Protein AF-A0A355S9K3-F1 (afdb_monomer_lite)

pLDDT: mean 84.73, std 11.22, range [51.84, 97.19]

Structure (mmCIF, N/CA/C/O backbone):
data_AF-A0A355S9K3-F1
#
_entry.id   AF-A0A355S9K3-F1
#
loop_
_atom_site.group_PDB
_atom_site.id
_atom_site.type_symbol
_atom_site.label_atom_id
_atom_site.label_alt_id
_atom_site.label_comp_id
_atom_site.label_asym_id
_atom_site.label_entity_id
_atom_site.label_seq_id
_atom_site.pdbx_PDB_ins_code
_atom_site.Cartn_x
_atom_site.Cartn_y
_atom_site.Cartn_z
_atom_site.occupancy
_atom_site.B_iso_or_equiv
_atom_site.auth_seq_id
_atom_site.auth_comp_id
_atom_site.auth_asym_id
_atom_site.auth_atom_id
_atom_site.pdbx_PDB_model_num
ATOM 1 N N . ALA A 1 1 ? 32.587 10.457 -9.348 1.00 57.44 1 ALA A N 1
ATOM 2 C CA . ALA A 1 1 ? 33.890 9.768 -9.347 1.00 57.44 1 ALA A CA 1
ATOM 3 C C . ALA A 1 1 ? 34.878 10.632 -10.098 1.00 57.44 1 ALA A C 1
ATOM 5 O O . ALA A 1 1 ? 34.536 11.104 -11.176 1.00 57.44 1 ALA A O 1
ATOM 6 N N . LEU A 1 2 ? 36.052 10.872 -9.520 1.00 51.84 2 LEU A N 1
ATOM 7 C CA . LEU A 1 2 ? 37.161 11.454 -10.268 1.00 51.84 2 LEU A CA 1
ATOM 8 C C . LEU A 1 2 ? 37.700 10.364 -11.211 1.00 51.84 2 LEU A C 1
ATOM 10 O O . LEU A 1 2 ? 37.830 9.219 -10.770 1.00 51.84 2 LEU A O 1
ATOM 14 N N . PRO A 1 3 ? 37.954 10.655 -12.496 1.00 62.41 3 PRO A N 1
ATOM 15 C CA . PRO A 1 3 ? 38.495 9.652 -13.403 1.00 62.41 3 PRO A CA 1
ATOM 16 C C . PRO A 1 3 ? 39.868 9.163 -12.906 1.00 62.41 3 PRO A C 1
ATOM 18 O O . PRO A 1 3 ? 40.694 9.962 -12.474 1.00 62.41 3 PRO A O 1
ATOM 21 N N . ASN A 1 4 ? 40.104 7.848 -12.998 1.00 61.72 4 ASN A N 1
ATOM 22 C CA . ASN A 1 4 ? 41.395 7.167 -12.790 1.00 61.72 4 ASN A CA 1
ATOM 23 C C . ASN A 1 4 ? 41.927 7.024 -11.349 1.00 61.72 4 ASN A C 1
ATOM 25 O O . ASN A 1 4 ? 43.128 6.832 -11.176 1.00 61.72 4 ASN A O 1
ATOM 29 N N . VAL A 1 5 ? 41.069 7.033 -10.320 1.00 71.00 5 VAL A N 1
ATOM 30 C CA . VAL A 1 5 ? 41.469 6.611 -8.960 1.00 71.00 5 VAL A CA 1
ATOM 31 C C . VAL A 1 5 ? 41.023 5.163 -8.710 1.00 71.00 5 VAL A C 1
ATOM 33 O O . VAL A 1 5 ? 39.813 4.927 -8.570 1.00 71.00 5 VAL A O 1
ATOM 36 N N . PRO A 1 6 ? 41.956 4.189 -8.642 1.00 66.00 6 PRO A N 1
ATOM 37 C CA . PRO A 1 6 ? 41.639 2.810 -8.279 1.00 66.00 6 PRO A CA 1
ATOM 38 C C . PRO A 1 6 ? 40.921 2.760 -6.926 1.00 66.00 6 PRO A C 1
ATOM 40 O O . PRO A 1 6 ? 41.381 3.350 -5.952 1.00 66.00 6 PRO A O 1
ATOM 43 N N . GLY A 1 7 ? 39.770 2.088 -6.873 1.00 68.25 7 GLY A N 1
ATOM 44 C CA . GLY A 1 7 ? 38.945 1.984 -5.663 1.00 68.25 7 GLY A CA 1
ATOM 45 C C . GLY A 1 7 ? 37.912 3.101 -5.466 1.00 68.25 7 GLY A C 1
ATOM 46 O O . GLY A 1 7 ? 37.081 2.988 -4.568 1.00 68.25 7 GLY A O 1
ATOM 47 N N . SER A 1 8 ? 37.887 4.145 -6.304 1.00 73.19 8 SER A N 1
ATOM 48 C CA . SER A 1 8 ? 36.793 5.123 -6.255 1.00 73.19 8 SER A CA 1
ATOM 49 C C . SER A 1 8 ? 35.535 4.554 -6.922 1.00 73.19 8 SER A C 1
ATOM 51 O O . SER A 1 8 ? 35.527 4.228 -8.112 1.00 73.19 8 SER A O 1
ATOM 53 N N . SER A 1 9 ? 34.454 4.404 -6.156 1.00 73.56 9 SER A N 1
ATOM 54 C CA . SER A 1 9 ? 33.154 4.040 -6.717 1.00 73.56 9 SER A CA 1
ATOM 55 C C . SER A 1 9 ? 32.557 5.222 -7.488 1.00 73.56 9 SER A C 1
ATOM 57 O O . SER A 1 9 ? 32.845 6.398 -7.223 1.00 73.56 9 SER A O 1
ATOM 59 N N . LYS A 1 10 ? 31.711 4.921 -8.482 1.00 74.75 10 LYS A N 1
ATOM 60 C CA . LYS A 1 10 ? 30.870 5.943 -9.118 1.00 74.75 10 LYS A CA 1
ATOM 61 C C . LYS A 1 10 ? 30.075 6.676 -8.038 1.00 74.75 10 LYS A C 1
ATOM 63 O O . LYS A 1 10 ? 29.669 6.078 -7.045 1.00 74.75 10 LYS A O 1
ATOM 68 N N . ALA A 1 11 ? 29.865 7.980 -8.231 1.00 80.25 11 ALA A N 1
ATOM 69 C CA . ALA A 1 11 ? 29.027 8.728 -7.300 1.00 80.25 11 ALA A CA 1
ATOM 70 C C . ALA A 1 11 ? 27.627 8.103 -7.317 1.00 80.25 11 ALA A C 1
ATOM 72 O O . ALA A 1 11 ? 27.115 7.804 -8.395 1.00 80.25 11 ALA A O 1
ATOM 73 N N . PHE A 1 12 ? 27.021 7.896 -6.150 1.00 77.38 12 PHE A N 1
ATOM 74 C CA . PHE A 1 12 ? 25.737 7.195 -6.048 1.00 77.38 12 PHE A CA 1
ATOM 75 C C . PHE A 1 12 ? 24.637 7.874 -6.884 1.00 77.38 12 PHE A C 1
ATOM 77 O O . PHE A 1 12 ? 23.832 7.205 -7.516 1.00 77.38 12 PHE A O 1
ATOM 84 N N . SER A 1 13 ? 24.699 9.205 -7.003 1.00 81.25 13 SER A N 1
ATOM 85 C CA . SER A 1 13 ? 23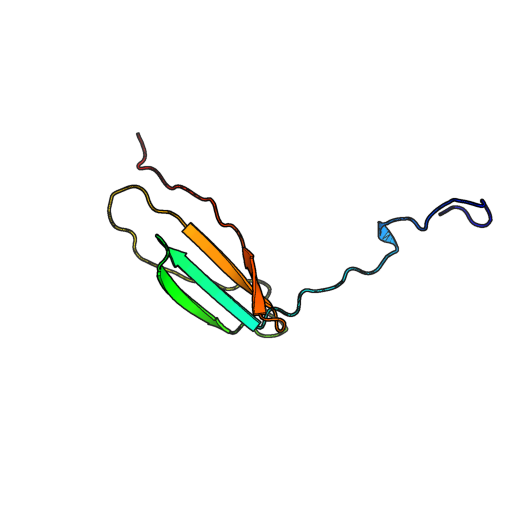.831 10.028 -7.858 1.00 81.25 13 SER A CA 1
ATOM 86 C C . SER A 1 13 ? 23.925 9.736 -9.362 1.00 81.25 13 SER A C 1
ATOM 88 O O . SER A 1 13 ? 23.078 10.187 -10.123 1.00 81.25 13 SER A O 1
ATOM 90 N N . THR A 1 14 ? 24.951 9.008 -9.809 1.00 83.88 14 THR A N 1
ATOM 91 C CA . THR A 1 14 ? 25.142 8.623 -11.221 1.00 83.88 14 THR A CA 1
ATOM 92 C C . THR A 1 14 ? 24.642 7.215 -11.529 1.00 83.88 14 THR A C 1
ATOM 94 O O . THR A 1 14 ? 24.754 6.762 -12.666 1.00 83.88 14 THR A O 1
ATOM 97 N N . ILE A 1 15 ? 24.120 6.510 -10.524 1.00 85.94 15 ILE A N 1
ATOM 98 C CA . ILE A 1 15 ? 23.525 5.186 -10.673 1.00 85.94 15 ILE A CA 1
ATOM 99 C C . ILE A 1 15 ? 22.020 5.401 -10.876 1.00 85.94 15 ILE A C 1
ATOM 101 O O . ILE A 1 15 ? 21.371 5.918 -9.965 1.00 85.94 15 ILE A O 1
ATOM 105 N N . PRO A 1 16 ? 21.449 5.054 -12.046 1.00 87.12 16 PRO A N 1
ATOM 106 C CA . PRO A 1 16 ? 20.009 5.142 -12.253 1.00 87.12 16 PRO A CA 1
ATOM 107 C C . PRO A 1 16 ? 19.255 4.341 -11.190 1.00 87.12 16 PRO A C 1
ATOM 109 O O . PRO A 1 16 ? 19.625 3.206 -10.880 1.00 87.12 16 PRO A O 1
ATOM 112 N N . GLY A 1 17 ? 18.199 4.934 -10.637 1.00 83.50 17 GLY A N 1
ATOM 113 C CA . GLY A 1 17 ? 17.305 4.230 -9.725 1.00 83.50 17 GLY A CA 1
ATOM 114 C C . GLY A 1 17 ? 16.547 3.111 -10.441 1.00 83.50 17 GLY A C 1
ATOM 115 O O . GLY A 1 17 ? 16.295 3.188 -11.643 1.00 83.50 17 GLY A O 1
ATOM 116 N N . LYS A 1 18 ? 16.163 2.078 -9.689 1.00 83.88 18 LYS A N 1
ATOM 117 C CA . LYS A 1 18 ? 15.230 1.048 -10.149 1.00 83.88 18 LYS A CA 1
ATOM 118 C C . LYS A 1 18 ? 13.843 1.380 -9.604 1.00 83.88 18 LYS A C 1
ATOM 120 O O . LYS A 1 18 ? 13.687 1.509 -8.392 1.00 83.88 18 LYS A O 1
ATOM 125 N N . ALA A 1 19 ? 12.867 1.535 -10.493 1.00 84.56 19 ALA A N 1
ATOM 126 C CA . ALA A 1 19 ? 11.471 1.654 -10.093 1.00 84.56 19 ALA A CA 1
ATOM 127 C C . ALA A 1 19 ? 10.964 0.309 -9.554 1.00 84.56 19 ALA A C 1
ATOM 129 O O . ALA A 1 19 ? 11.384 -0.751 -10.027 1.00 84.56 19 ALA A O 1
ATOM 130 N N . PHE A 1 20 ? 10.072 0.368 -8.570 1.00 86.19 20 PHE A N 1
ATOM 131 C CA . PHE A 1 20 ? 9.299 -0.796 -8.162 1.00 86.19 20 PHE A CA 1
ATOM 132 C C . PHE A 1 20 ? 8.186 -1.045 -9.180 1.00 86.19 20 PHE A C 1
ATOM 134 O O . PHE A 1 20 ? 7.560 -0.109 -9.670 1.00 86.19 20 PHE A O 1
ATOM 141 N N . ASP A 1 21 ? 7.948 -2.311 -9.473 1.00 90.69 21 ASP A N 1
ATOM 142 C CA . ASP A 1 21 ? 6.898 -2.838 -10.337 1.00 90.69 21 ASP A CA 1
ATOM 143 C C . ASP A 1 21 ? 5.629 -3.122 -9.526 1.00 90.69 21 ASP A C 1
ATOM 145 O O . ASP A 1 21 ? 5.160 -4.255 -9.429 1.00 90.69 21 ASP A O 1
ATOM 149 N N . PHE A 1 22 ? 5.105 -2.083 -8.873 1.00 93.31 22 PHE A N 1
ATOM 150 C CA . PHE A 1 22 ? 3.877 -2.200 -8.093 1.00 93.31 22 PHE A CA 1
ATOM 151 C C . PHE A 1 22 ? 2.664 -2.402 -9.000 1.00 93.31 22 PHE A C 1
ATOM 153 O O . PHE A 1 22 ? 2.456 -1.638 -9.935 1.00 93.31 22 PHE A O 1
ATOM 160 N N . GLU A 1 23 ? 1.833 -3.388 -8.668 1.00 94.88 23 GLU A N 1
ATOM 161 C CA . GLU A 1 23 ? 0.616 -3.726 -9.420 1.00 94.88 23 GLU A CA 1
ATOM 162 C C . GLU A 1 23 ? -0.662 -3.379 -8.656 1.00 94.88 23 GLU A C 1
ATOM 164 O O . GLU A 1 23 ? -1.730 -3.213 -9.244 1.00 94.88 23 GLU A O 1
ATOM 169 N N . LYS A 1 24 ? -0.583 -3.294 -7.324 1.00 95.94 24 LYS A N 1
ATOM 170 C CA . LYS A 1 24 ? -1.751 -3.106 -6.462 1.00 95.94 24 LYS A CA 1
ATOM 171 C C . LYS A 1 24 ? -1.387 -2.331 -5.208 1.00 95.94 24 LYS A C 1
ATOM 173 O O . LYS A 1 24 ? -0.383 -2.627 -4.571 1.00 95.94 24 LYS A O 1
ATOM 178 N N . ALA A 1 25 ? -2.235 -1.390 -4.818 1.00 96.25 25 ALA A N 1
ATOM 179 C CA . ALA A 1 25 ? -2.213 -0.748 -3.512 1.00 96.25 25 ALA A CA 1
ATOM 180 C C . ALA A 1 25 ? -3.338 -1.322 -2.647 1.00 96.25 25 ALA A C 1
ATOM 182 O O . ALA A 1 25 ? -4.447 -1.534 -3.140 1.00 96.25 25 ALA A O 1
ATOM 183 N N . THR A 1 26 ? -3.078 -1.535 -1.362 1.00 97.19 26 THR A N 1
ATOM 184 C CA . THR A 1 26 ? -4.044 -2.079 -0.403 1.00 97.19 26 THR A CA 1
ATOM 185 C C . THR A 1 26 ? -3.994 -1.300 0.905 1.00 97.19 26 THR A C 1
ATOM 187 O O . THR A 1 26 ? -2.922 -0.955 1.399 1.00 97.19 26 THR A O 1
ATOM 190 N N . LEU A 1 27 ? -5.165 -1.030 1.479 1.00 95.75 27 LEU A N 1
ATOM 191 C CA . LEU A 1 27 ? -5.329 -0.468 2.813 1.00 95.75 27 LEU A CA 1
ATOM 192 C C . LEU A 1 27 ? -5.747 -1.586 3.768 1.00 95.75 27 LEU A C 1
ATOM 194 O O . LEU A 1 27 ? -6.903 -2.017 3.757 1.00 95.75 27 LEU A O 1
ATOM 198 N N . ARG A 1 28 ? -4.806 -2.022 4.608 1.00 95.38 28 ARG A N 1
ATOM 199 C CA . ARG A 1 28 ? -5.057 -2.977 5.689 1.00 95.38 28 ARG A CA 1
ATOM 200 C C . ARG A 1 28 ? -5.269 -2.237 7.002 1.00 95.38 28 ARG A C 1
ATOM 202 O O . ARG A 1 28 ? -4.477 -1.364 7.358 1.00 95.38 28 ARG A O 1
ATOM 209 N N . ILE A 1 29 ? -6.335 -2.579 7.718 1.00 92.88 29 ILE A N 1
ATOM 210 C CA . ILE A 1 29 ? -6.655 -2.031 9.040 1.00 92.88 29 ILE A CA 1
ATOM 211 C C . ILE A 1 29 ? -6.951 -3.193 9.982 1.00 92.88 29 ILE A C 1
ATOM 213 O O . ILE A 1 29 ? -7.771 -4.055 9.675 1.00 92.88 29 ILE A O 1
ATOM 217 N N . ASP A 1 30 ? -6.240 -3.239 11.110 1.00 91.62 30 ASP A N 1
ATOM 218 C CA . ASP A 1 30 ? -6.358 -4.294 12.128 1.00 91.62 30 ASP A CA 1
ATOM 219 C C . ASP A 1 30 ? -6.201 -5.716 11.557 1.00 91.62 30 ASP A C 1
ATOM 221 O O . ASP A 1 30 ? -6.835 -6.669 12.002 1.00 91.62 30 ASP A O 1
ATOM 225 N N . GLY A 1 31 ? -5.339 -5.855 10.542 1.00 91.88 31 GLY A N 1
ATOM 226 C CA . GLY A 1 31 ? -5.080 -7.121 9.849 1.00 91.88 31 GLY A CA 1
ATOM 227 C C . GLY A 1 31 ? -6.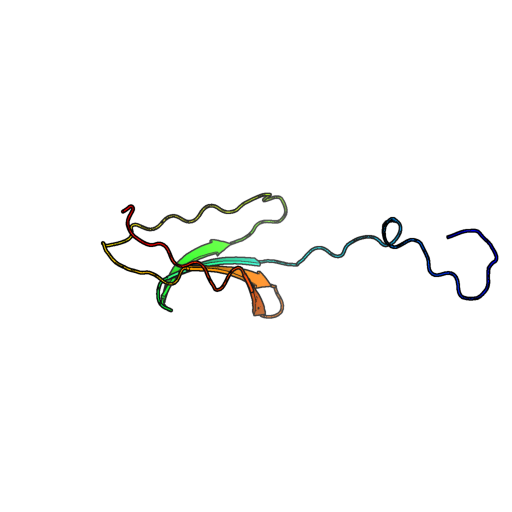053 -7.449 8.712 1.00 91.88 31 GLY A C 1
ATOM 228 O O . GLY A 1 31 ? -5.823 -8.427 8.010 1.00 91.88 31 GLY A O 1
ATOM 229 N N . ASN A 1 32 ? -7.084 -6.630 8.488 1.00 94.12 32 ASN A N 1
ATOM 230 C CA . ASN A 1 32 ? -8.078 -6.842 7.436 1.00 94.12 32 ASN A CA 1
ATOM 231 C C . ASN A 1 32 ? -7.828 -5.926 6.234 1.00 94.12 32 ASN A C 1
ATOM 233 O O . ASN A 1 32 ? -7.719 -4.710 6.398 1.00 94.12 32 ASN A O 1
ATOM 237 N N . ASP A 1 33 ? -7.793 -6.492 5.029 1.00 96.00 33 ASP A N 1
ATOM 238 C CA . ASP A 1 33 ? -7.681 -5.733 3.779 1.00 96.00 33 ASP A CA 1
ATOM 239 C C . ASP A 1 33 ? -9.045 -5.124 3.432 1.00 96.00 33 ASP A C 1
ATOM 241 O O . ASP A 1 33 ? -9.946 -5.810 2.953 1.00 96.00 33 ASP A O 1
ATOM 245 N N . LEU A 1 34 ? -9.218 -3.832 3.723 1.00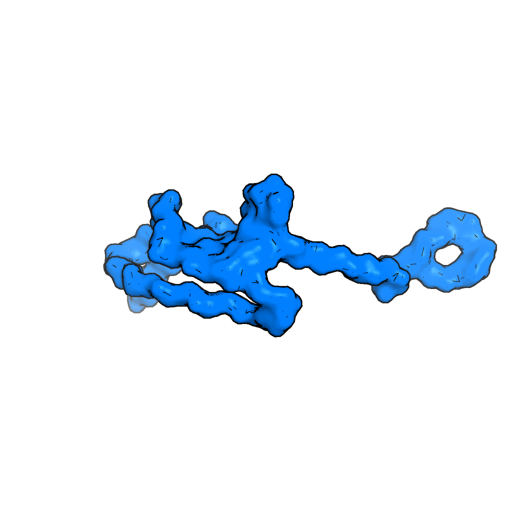 95.69 34 LEU A N 1
ATOM 246 C CA . LEU A 1 34 ? -10.509 -3.149 3.588 1.00 95.69 34 LEU A CA 1
ATOM 247 C C . LEU A 1 34 ? -10.741 -2.567 2.193 1.00 95.69 34 LEU A C 1
ATOM 249 O O . LEU A 1 34 ? -11.885 -2.419 1.769 1.00 95.69 34 LEU A O 1
ATOM 253 N N . ALA A 1 35 ? -9.669 -2.207 1.490 1.00 95.75 35 ALA A N 1
ATOM 254 C CA . ALA A 1 35 ? -9.740 -1.681 0.135 1.00 95.75 35 ALA A CA 1
ATOM 255 C C . ALA A 1 35 ? -8.458 -1.994 -0.634 1.00 95.75 35 ALA A C 1
ATOM 257 O O . ALA A 1 35 ? -7.364 -1.901 -0.075 1.00 95.75 35 ALA A O 1
ATOM 258 N N . SER A 1 36 ? -8.597 -2.271 -1.928 1.00 96.62 36 SER A N 1
ATOM 259 C CA . SER A 1 36 ? -7.476 -2.388 -2.856 1.00 96.62 36 SER A CA 1
ATOM 260 C C . SER A 1 36 ? -7.806 -1.722 -4.186 1.00 96.62 36 SER A C 1
ATOM 262 O O . SER A 1 36 ? -8.962 -1.705 -4.608 1.00 96.62 36 SER A O 1
ATOM 264 N N . ALA A 1 37 ? -6.780 -1.215 -4.858 1.00 96.06 37 ALA A N 1
ATOM 265 C CA . ALA A 1 37 ? -6.868 -0.682 -6.211 1.00 96.06 37 ALA A CA 1
ATOM 266 C C . ALA A 1 37 ? -5.638 -1.117 -7.022 1.00 96.06 37 ALA A C 1
ATOM 268 O O . ALA A 1 37 ? -4.554 -1.230 -6.440 1.00 96.06 37 ALA A O 1
ATOM 269 N N . PRO A 1 38 ? -5.779 -1.383 -8.333 1.00 95.56 38 PRO A N 1
ATOM 270 C CA . PRO A 1 38 ? -4.622 -1.590 -9.194 1.00 95.56 38 PRO A CA 1
ATOM 271 C C . PRO A 1 38 ? -3.778 -0.312 -9.255 1.00 95.56 38 PRO A C 1
ATOM 273 O O . PRO A 1 38 ? -4.326 0.786 -9.197 1.00 95.56 38 PRO A O 1
ATOM 276 N N . VAL A 1 39 ? -2.464 -0.467 -9.379 1.00 92.75 39 VAL A N 1
ATOM 277 C CA . VAL A 1 39 ? -1.536 0.623 -9.699 1.00 92.75 39 VAL A CA 1
ATOM 278 C C . VAL A 1 39 ? -1.318 0.598 -11.203 1.00 92.75 39 VAL A C 1
ATOM 280 O O . VAL A 1 39 ? -0.988 -0.447 -11.760 1.00 92.75 39 VAL A O 1
ATOM 283 N N . VAL A 1 40 ? -1.516 1.735 -11.865 1.00 86.12 40 VAL A N 1
ATOM 284 C CA . VAL A 1 40 ? -1.255 1.878 -13.305 1.00 86.12 40 VAL A CA 1
ATOM 285 C C . VAL A 1 40 ? -0.030 2.756 -13.553 1.00 86.12 40 VAL A C 1
ATOM 287 O O . VAL A 1 40 ? 0.222 3.699 -12.807 1.00 86.12 40 VAL A O 1
ATOM 290 N N . ASP A 1 41 ? 0.720 2.449 -14.616 1.00 72.44 41 ASP A N 1
ATOM 291 C CA . ASP A 1 41 ? 2.112 2.874 -14.874 1.00 72.44 41 ASP A CA 1
ATOM 292 C C . ASP A 1 41 ? 2.456 4.355 -14.615 1.00 72.44 41 ASP A C 1
ATOM 294 O O . ASP A 1 41 ? 3.604 4.682 -14.312 1.00 72.44 41 ASP A O 1
ATOM 298 N N . SER A 1 42 ? 1.494 5.270 -14.756 1.00 75.56 42 SER A N 1
ATOM 299 C CA . SER A 1 42 ? 1.702 6.717 -14.616 1.00 75.56 42 SER A CA 1
ATOM 300 C C . SER A 1 42 ? 1.157 7.327 -13.319 1.00 75.56 42 SER A C 1
ATOM 302 O O . SER A 1 42 ? 1.130 8.554 -13.192 1.00 75.56 42 SER A O 1
ATOM 304 N N . GLU A 1 43 ? 0.675 6.527 -12.368 1.00 81.69 43 GLU A N 1
ATOM 305 C CA . GLU A 1 43 ? 0.144 7.051 -11.111 1.00 81.69 43 GLU A CA 1
ATOM 306 C C . GLU A 1 43 ? 1.256 7.522 -10.172 1.00 81.69 43 GLU A C 1
ATOM 308 O O . GLU A 1 43 ? 2.135 6.775 -9.754 1.00 81.69 43 GLU A O 1
ATOM 313 N N . SER A 1 44 ? 1.184 8.798 -9.792 1.00 85.44 44 SER A N 1
ATOM 314 C CA . SER A 1 44 ? 2.050 9.376 -8.761 1.00 85.44 44 SER A CA 1
ATOM 315 C C . SER A 1 44 ? 1.546 9.109 -7.341 1.00 85.44 44 SER A C 1
ATOM 317 O O . SER A 1 44 ? 2.295 9.280 -6.381 1.00 85.44 44 SER A O 1
ATOM 319 N N . HIS A 1 45 ? 0.273 8.733 -7.197 1.00 88.19 45 HIS A N 1
ATOM 320 C CA . HIS A 1 45 ? -0.364 8.415 -5.925 1.00 88.19 45 HIS A CA 1
ATOM 321 C C . HIS A 1 45 ? -1.614 7.555 -6.144 1.00 88.19 45 HIS A C 1
ATOM 323 O O . HIS A 1 45 ? -2.292 7.690 -7.157 1.00 88.19 45 HIS A O 1
ATOM 329 N N . VAL A 1 46 ? -1.954 6.744 -5.139 1.00 90.56 46 VAL A N 1
ATOM 330 C CA . VAL A 1 46 ? -3.226 6.017 -5.047 1.00 90.56 46 VAL A CA 1
ATOM 331 C C . VAL A 1 46 ? -3.941 6.462 -3.779 1.00 90.56 46 VAL A C 1
ATOM 333 O O . VAL A 1 46 ? -3.331 6.545 -2.711 1.00 90.56 46 VAL A O 1
ATOM 336 N N . LYS A 1 47 ? -5.239 6.757 -3.880 1.00 92.69 47 LYS A N 1
ATOM 337 C CA . LYS A 1 47 ? -6.056 7.166 -2.735 1.00 92.69 47 LYS A CA 1
ATOM 338 C C . LYS A 1 47 ? -7.035 6.064 -2.356 1.00 92.69 47 LYS A C 1
ATOM 340 O O . LYS A 1 47 ? -7.949 5.750 -3.109 1.00 92.69 47 LYS A O 1
ATOM 345 N N . LEU A 1 48 ? -6.880 5.549 -1.142 1.00 93.25 48 LEU A N 1
ATOM 346 C CA . LEU A 1 48 ? -7.826 4.644 -0.495 1.00 93.25 48 LEU A CA 1
ATOM 347 C C . LEU A 1 48 ? -8.464 5.377 0.688 1.00 93.25 48 LEU A C 1
ATOM 349 O O . LEU A 1 48 ? -7.848 6.253 1.297 1.00 93.25 48 LEU A O 1
ATOM 353 N N . THR A 1 49 ? -9.726 5.094 0.993 1.00 92.31 49 THR A N 1
ATOM 354 C CA . THR A 1 49 ? -10.456 5.761 2.081 1.00 92.31 49 THR A CA 1
ATOM 355 C C . THR A 1 49 ? -11.284 4.738 2.837 1.00 92.31 49 THR A C 1
ATOM 357 O O . THR A 1 49 ? -11.961 3.917 2.227 1.00 92.31 49 THR A O 1
ATOM 360 N N . ALA A 1 50 ? -11.226 4.804 4.164 1.00 91.19 50 ALA A N 1
ATOM 361 C CA . ALA A 1 50 ? -12.023 3.992 5.069 1.00 91.19 50 ALA A CA 1
ATOM 362 C C . ALA A 1 50 ? -12.506 4.860 6.237 1.00 91.19 50 ALA A C 1
ATOM 364 O O . ALA A 1 50 ? -11.826 5.807 6.640 1.00 91.19 50 ALA A O 1
ATOM 365 N N . THR A 1 51 ? -13.677 4.535 6.777 1.00 90.50 51 THR A N 1
ATOM 366 C CA . THR A 1 51 ? -14.185 5.135 8.014 1.00 90.50 51 THR A CA 1
ATOM 367 C C . THR A 1 51 ? -13.682 4.325 9.201 1.00 90.50 51 THR A C 1
ATOM 369 O O . THR A 1 51 ? -13.844 3.107 9.225 1.00 90.50 51 THR A O 1
ATOM 372 N N . LEU A 1 52 ? -13.093 5.003 10.186 1.00 87.62 52 LEU A N 1
ATOM 373 C CA . LEU A 1 52 ? -12.656 4.391 11.438 1.00 87.62 52 LEU A CA 1
ATOM 374 C C . LEU A 1 52 ? -13.718 4.572 12.521 1.00 87.62 52 LEU A C 1
ATOM 376 O O . LEU A 1 52 ? -14.355 5.623 12.618 1.00 87.62 52 LEU A O 1
ATOM 380 N N . THR A 1 53 ? -13.882 3.548 13.350 1.00 88.62 53 THR A N 1
ATOM 381 C CA . THR A 1 53 ? -14.607 3.665 14.617 1.00 88.62 53 THR A CA 1
ATOM 382 C C . THR A 1 53 ? -13.730 4.347 15.670 1.00 88.62 53 THR A C 1
ATOM 384 O O . THR A 1 53 ? -12.534 4.539 15.469 1.00 88.62 53 THR A O 1
ATOM 387 N N . ALA A 1 54 ? -14.308 4.731 16.808 1.00 85.50 54 ALA A N 1
ATOM 388 C CA . ALA A 1 54 ? -13.516 5.252 17.919 1.00 85.50 54 ALA A CA 1
ATOM 389 C C . ALA A 1 54 ? -12.625 4.150 18.519 1.00 85.50 54 ALA A C 1
ATOM 391 O O . ALA A 1 54 ? -13.106 3.050 18.795 1.00 85.50 54 ALA A O 1
ATOM 392 N N . GLY A 1 55 ? -11.354 4.471 18.760 1.00 85.50 55 GLY A N 1
ATOM 393 C CA . GLY A 1 55 ? -10.377 3.556 19.347 1.00 85.50 55 GLY A CA 1
ATOM 394 C C . GLY A 1 55 ? -9.028 3.606 18.635 1.00 85.50 55 GLY A C 1
ATOM 395 O O . GLY A 1 55 ? -8.790 4.456 17.779 1.00 85.50 55 GLY A O 1
ATOM 396 N N . SER A 1 56 ? -8.141 2.691 19.018 1.00 85.44 56 SER A N 1
ATOM 397 C CA . SER A 1 56 ? -6.828 2.524 18.395 1.00 85.44 56 SER A CA 1
ATOM 398 C C . SER A 1 56 ? -6.915 1.534 17.239 1.00 85.44 56 SER A C 1
ATOM 400 O O . SER A 1 56 ? -7.411 0.424 17.414 1.00 85.44 56 SER A O 1
ATOM 402 N N . HIS A 1 57 ? -6.364 1.918 16.091 1.00 87.00 57 HIS A N 1
ATOM 403 C CA . HIS A 1 57 ? -6.334 1.096 14.883 1.00 87.00 57 HIS A CA 1
ATOM 404 C C . HIS A 1 57 ? -4.906 0.940 14.366 1.00 87.00 57 HIS A C 1
ATOM 406 O O . HIS A 1 57 ? -4.099 1.869 14.448 1.00 87.00 57 HIS A O 1
ATOM 412 N N . ARG A 1 58 ? -4.600 -0.234 13.808 1.00 89.12 58 ARG A N 1
ATOM 413 C CA . ARG A 1 58 ? -3.322 -0.527 13.152 1.00 89.12 58 ARG A CA 1
ATOM 414 C C . ARG A 1 58 ? -3.467 -0.332 11.656 1.00 89.12 58 ARG A C 1
ATOM 416 O O . ARG A 1 58 ? -4.018 -1.191 10.970 1.00 89.12 58 ARG A O 1
ATOM 423 N N . LEU A 1 59 ? -2.967 0.793 11.163 1.00 90.25 59 LEU A N 1
ATOM 424 C CA . LEU A 1 59 ? -2.967 1.108 9.740 1.00 90.25 59 LEU A CA 1
ATOM 425 C C . LEU A 1 59 ? -1.730 0.501 9.083 1.00 90.25 59 LEU A C 1
ATOM 427 O O . LEU A 1 59 ? -0.603 0.744 9.516 1.00 90.25 59 LEU A O 1
ATOM 431 N N . ALA A 1 60 ? -1.969 -0.267 8.026 1.00 92.31 60 ALA A N 1
ATOM 432 C CA . ALA A 1 60 ? -0.945 -0.875 7.197 1.00 92.31 60 ALA A CA 1
ATOM 433 C C . ALA A 1 60 ? -1.267 -0.674 5.705 1.00 92.31 60 ALA A C 1
ATOM 435 O O . ALA A 1 60 ? -1.688 -1.615 5.037 1.00 92.31 60 ALA A O 1
ATOM 436 N N . PRO A 1 61 ? -1.140 0.545 5.148 1.00 93.94 61 PRO A N 1
ATOM 437 C CA . PRO A 1 61 ? -1.150 0.712 3.701 1.00 93.94 61 PRO A CA 1
ATOM 438 C C . PRO A 1 61 ? 0.111 0.087 3.087 1.00 93.94 61 PRO A C 1
ATOM 440 O O . PRO A 1 61 ? 1.226 0.341 3.554 1.00 93.94 61 PRO A O 1
ATOM 443 N N . PHE A 1 62 ? -0.058 -0.699 2.027 1.00 95.19 62 PHE A N 1
ATOM 444 C CA . PHE A 1 62 ? 1.048 -1.337 1.315 1.00 95.19 62 PHE A CA 1
ATOM 445 C C .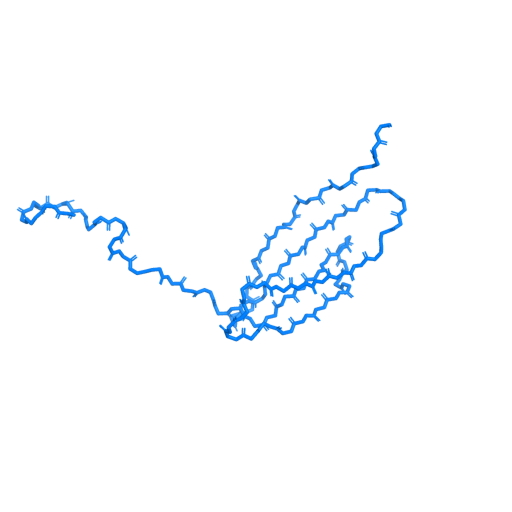 PHE A 1 62 ? 0.788 -1.441 -0.188 1.00 95.19 62 PHE A C 1
ATOM 447 O O . PHE A 1 62 ? -0.355 -1.442 -0.646 1.00 95.19 62 PHE A O 1
ATOM 454 N N . PHE A 1 63 ? 1.873 -1.541 -0.948 1.00 95.38 63 PHE A N 1
ATOM 455 C CA . PHE A 1 63 ? 1.879 -1.911 -2.353 1.00 95.38 63 PHE A CA 1
ATOM 456 C C . PHE A 1 63 ? 2.328 -3.365 -2.508 1.00 95.38 63 PHE A C 1
ATOM 458 O O . PHE A 1 63 ? 3.215 -3.816 -1.786 1.00 95.38 63 PHE A O 1
ATOM 465 N N . THR A 1 64 ? 1.741 -4.081 -3.461 1.00 96.25 64 THR A N 1
ATOM 466 C CA . THR A 1 64 ? 2.178 -5.411 -3.897 1.00 96.25 64 THR A CA 1
ATOM 467 C C . THR A 1 64 ? 2.946 -5.271 -5.209 1.00 96.25 64 THR A C 1
ATOM 469 O O . THR A 1 64 ? 2.424 -4.690 -6.163 1.00 96.25 64 THR A O 1
ATOM 472 N N . ALA A 1 65 ? 4.179 -5.773 -5.245 1.00 94.06 65 ALA A N 1
ATOM 473 C CA . ALA A 1 65 ? 4.997 -5.865 -6.455 1.00 94.06 65 ALA A CA 1
ATOM 474 C C . ALA A 1 65 ? 4.595 -7.075 -7.316 1.00 94.06 65 ALA A C 1
ATOM 476 O O . ALA A 1 65 ? 3.958 -8.001 -6.812 1.00 94.06 65 ALA A O 1
ATOM 477 N N . SER A 1 66 ? 5.022 -7.117 -8.582 1.00 93.06 66 SER A N 1
ATOM 478 C CA . SER A 1 66 ? 4.746 -8.253 -9.486 1.00 93.06 66 SER A CA 1
ATOM 479 C C . SER A 1 66 ? 5.301 -9.596 -8.978 1.00 93.06 66 SER A C 1
ATOM 481 O O . SER A 1 66 ? 4.788 -10.669 -9.297 1.00 93.06 66 SER A O 1
ATOM 483 N N . THR A 1 67 ? 6.328 -9.551 -8.123 1.00 93.88 67 THR A N 1
ATOM 484 C CA . THR A 1 67 ? 6.907 -10.717 -7.436 1.00 93.88 67 THR A CA 1
ATOM 485 C C . THR A 1 67 ? 6.033 -11.253 -6.300 1.00 93.88 67 THR A C 1
ATOM 487 O O . THR A 1 67 ? 6.306 -12.335 -5.781 1.00 93.88 67 THR A O 1
ATOM 490 N N . GLY A 1 68 ? 4.993 -10.513 -5.905 1.00 94.00 68 GLY A N 1
ATOM 491 C CA . GLY A 1 68 ? 4.146 -10.790 -4.746 1.00 94.00 68 GLY A CA 1
ATOM 492 C C . GLY A 1 68 ? 4.637 -10.162 -3.438 1.00 94.00 68 GLY A C 1
ATOM 493 O O . GLY A 1 68 ? 3.941 -10.265 -2.430 1.00 94.00 68 GLY A O 1
ATOM 494 N N . ASP A 1 69 ? 5.795 -9.495 -3.436 1.00 94.00 69 ASP A N 1
ATOM 495 C CA . ASP A 1 69 ? 6.335 -8.833 -2.244 1.00 94.00 69 ASP A CA 1
ATOM 496 C C . ASP A 1 69 ? 5.471 -7.629 -1.829 1.00 94.00 69 ASP A C 1
ATOM 498 O O . ASP A 1 69 ? 5.023 -6.848 -2.674 1.00 94.00 69 ASP A O 1
ATOM 502 N N . GLU A 1 70 ? 5.263 -7.445 -0.519 1.00 94.88 70 GLU A N 1
ATOM 503 C CA . GLU A 1 70 ? 4.524 -6.302 0.031 1.00 94.88 70 GLU A CA 1
ATOM 504 C C . GLU A 1 70 ? 5.486 -5.226 0.578 1.00 94.88 70 GLU A C 1
ATOM 506 O O . GLU A 1 70 ? 6.248 -5.475 1.516 1.00 94.88 70 GLU A O 1
ATOM 511 N N . LEU A 1 71 ? 5.407 -3.992 0.065 1.00 92.44 71 LEU A N 1
ATOM 512 C CA . LEU A 1 71 ? 6.138 -2.831 0.592 1.00 92.44 71 LEU A CA 1
ATOM 513 C C . LEU A 1 71 ? 5.160 -1.763 1.090 1.00 92.44 71 LEU A C 1
ATOM 515 O O . LEU A 1 71 ? 4.344 -1.254 0.326 1.00 92.44 71 LEU A O 1
ATOM 519 N N . GLY A 1 72 ? 5.256 -1.374 2.360 1.00 89.06 72 GLY A N 1
ATOM 520 C CA . GLY A 1 72 ? 4.291 -0.453 2.953 1.00 89.06 72 GLY A CA 1
ATOM 521 C C . GLY A 1 72 ? 4.694 0.099 4.310 1.00 89.06 72 GLY A C 1
ATOM 522 O O . GLY A 1 7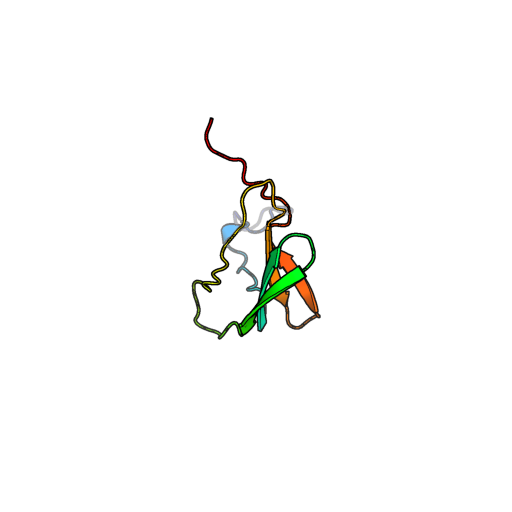2 ? 5.759 -0.212 4.847 1.00 89.06 72 GLY A O 1
ATOM 523 N N . ALA A 1 73 ? 3.814 0.922 4.872 1.00 83.56 73 ALA A N 1
ATOM 524 C CA . ALA A 1 73 ? 3.957 1.452 6.219 1.00 83.56 73 ALA A CA 1
ATOM 525 C C . ALA A 1 73 ? 3.145 0.583 7.181 1.00 83.56 73 ALA A C 1
ATOM 527 O O . ALA A 1 73 ? 1.940 0.741 7.276 1.00 83.56 73 ALA A O 1
ATOM 528 N N . TYR A 1 74 ? 3.796 -0.329 7.901 1.00 76.19 74 TYR A N 1
ATOM 529 C CA . TYR A 1 74 ? 3.113 -1.316 8.754 1.00 76.19 74 TYR A CA 1
ATOM 530 C C . TYR A 1 74 ? 2.839 -0.850 10.188 1.00 76.19 74 TYR A C 1
ATOM 532 O O . TYR A 1 74 ? 2.357 -1.630 11.010 1.00 76.19 74 TYR A O 1
ATOM 540 N N . TYR A 1 75 ? 3.184 0.394 10.521 1.00 64.56 75 TYR A N 1
ATOM 541 C CA . TYR A 1 75 ? 3.065 0.884 11.887 1.00 64.56 75 TYR A CA 1
ATOM 542 C C . TYR A 1 75 ? 2.678 2.362 11.925 1.00 64.56 75 TYR A C 1
ATOM 544 O O . TYR A 1 75 ? 3.525 3.248 12.015 1.00 64.56 75 TYR A O 1
ATOM 552 N N . LEU A 1 76 ? 1.373 2.618 11.866 1.00 65.44 76 LEU A N 1
ATOM 553 C CA . LEU A 1 76 ? 0.776 3.893 12.248 1.00 65.44 76 LEU A CA 1
ATOM 554 C C . LEU A 1 76 ? -0.368 3.604 13.226 1.00 65.44 76 LEU A C 1
ATOM 556 O O . LEU A 1 76 ? -1.320 2.903 12.880 1.00 65.44 76 LEU A O 1
ATOM 560 N N . ILE A 1 77 ? -0.243 4.128 14.447 1.00 66.69 77 ILE A N 1
ATOM 561 C CA . ILE A 1 77 ? -1.296 4.114 15.467 1.00 66.69 77 ILE A CA 1
ATOM 562 C C . ILE A 1 77 ? -1.899 5.515 15.498 1.00 66.69 77 ILE A C 1
ATOM 564 O O . ILE A 1 77 ? -1.176 6.494 15.675 1.00 66.69 77 ILE A O 1
ATOM 568 N N . VAL A 1 78 ? -3.213 5.606 15.305 1.00 69.38 78 VAL A N 1
ATOM 569 C CA . VAL A 1 78 ? -3.970 6.849 15.489 1.00 69.38 78 VAL A CA 1
ATOM 570 C C . VAL A 1 78 ? -4.644 6.786 16.853 1.00 69.38 78 VAL A C 1
ATOM 572 O O . VAL A 1 78 ? -5.364 5.831 17.142 1.00 69.38 78 VAL A O 1
ATOM 575 N N . GLU A 1 79 ? -4.394 7.793 17.682 1.00 70.19 79 GLU A N 1
ATOM 576 C CA . GLU A 1 79 ? -5.029 7.962 18.989 1.00 70.19 79 GLU A CA 1
ATOM 577 C C . GLU A 1 79 ? -6.000 9.154 18.944 1.00 70.19 79 GLU A C 1
ATOM 579 O O . GLU A 1 79 ? -5.780 10.092 18.167 1.00 70.19 79 GLU A O 1
ATOM 584 N N . PRO A 1 80 ? -7.087 9.137 19.737 1.00 67.75 80 PRO A N 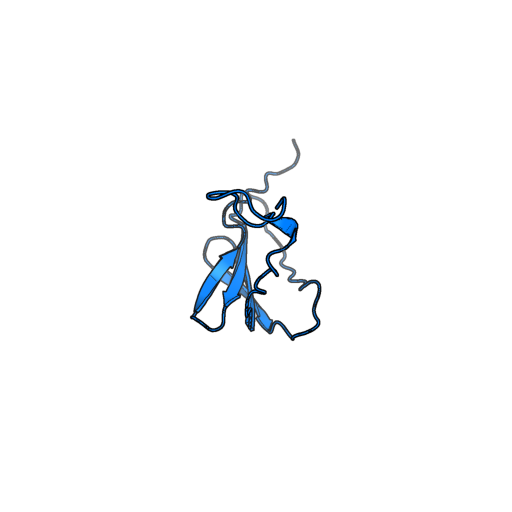1
ATOM 585 C CA . PRO A 1 80 ? -7.950 10.301 19.897 1.00 67.75 80 PRO A CA 1
ATOM 586 C C . PRO A 1 80 ? -7.149 11.532 20.341 1.00 67.75 80 PRO A C 1
ATOM 588 O O . PRO A 1 80 ? -6.192 11.411 21.104 1.00 67.75 80 PRO A O 1
ATOM 591 N N . ALA A 1 81 ? -7.558 12.720 19.885 1.00 66.75 81 ALA A N 1
ATOM 592 C CA . ALA A 1 81 ? -7.017 13.966 20.422 1.00 66.75 81 ALA A CA 1
ATOM 593 C C . ALA A 1 81 ? -7.284 14.048 21.946 1.00 66.75 81 ALA A C 1
ATOM 595 O O . ALA A 1 81 ? -8.333 13.552 22.373 1.00 66.75 81 ALA A O 1
ATOM 596 N N . PRO A 1 82 ? -6.359 14.631 22.738 1.00 67.56 82 PRO A N 1
ATOM 597 C CA . PRO A 1 82 ? -6.491 14.727 24.193 1.00 67.56 82 PRO A CA 1
ATOM 598 C C . PRO A 1 82 ? -7.764 15.443 24.656 1.00 67.56 82 PRO A C 1
ATOM 600 O O . PRO A 1 82 ? -8.212 16.378 23.949 1.00 67.56 82 PRO A O 1
#

Secondary structure (DSSP, 8-state):
--TT-TTPPPPGGGSPPPPP-EEEEEEEETTEEEEEEE--TT-S------PPPSS-EEEEEEEEETTS-EEE---EEE----

Radius of gyration: 19.19 Å; chains: 1; bounding box: 56×26×39 Å

Foldseek 3Di:
DPPPDPPDDDDPVPDDDDDFQFQKKFKDKQNDGPDMDTDDDPDPDDDDDDDDDADWIFIWIWTAGPVRDTDTDRGDIDHDDD

Sequence (82 aa):
ALPNVPGSSKAFSTIPGKAFDFEKATLRIDGNDLASAPVVDSESHVKLTATLTAGSHRLAPFFTASTGDELGAYYLIVEPAP